Protein AF-A0A1H6A3K9-F1 (afdb_monomer_lite)

Structure (mmCIF, N/CA/C/O backbone):
data_AF-A0A1H6A3K9-F1
#
_entry.id   AF-A0A1H6A3K9-F1
#
loop_
_atom_site.group_PDB
_atom_site.id
_atom_site.type_symbol
_atom_site.label_atom_id
_atom_site.label_alt_id
_atom_site.label_comp_id
_atom_site.label_asym_id
_atom_site.label_entity_id
_atom_site.label_seq_id
_atom_site.pdbx_PDB_ins_code
_atom_site.Cartn_x
_atom_site.Cartn_y
_atom_site.Cartn_z
_atom_site.occupancy
_atom_site.B_iso_or_equiv
_atom_site.auth_seq_id
_atom_site.auth_comp_id
_atom_site.auth_asym_id
_atom_site.auth_atom_id
_atom_site.pdbx_PDB_model_num
ATOM 1 N N . MET A 1 1 ? 6.432 -2.881 16.076 1.00 50.56 1 MET A N 1
ATOM 2 C CA . MET A 1 1 ? 5.989 -1.542 15.618 1.00 50.56 1 MET A CA 1
ATOM 3 C C . MET A 1 1 ? 4.952 -1.605 14.491 1.00 50.56 1 MET A C 1
ATOM 5 O O . MET A 1 1 ? 3.918 -0.978 14.642 1.00 50.56 1 MET A O 1
ATOM 9 N N . LEU A 1 2 ? 5.150 -2.385 13.416 1.00 58.81 2 LEU A N 1
ATOM 10 C CA . LEU A 1 2 ? 4.163 -2.504 12.317 1.00 58.81 2 LEU A CA 1
ATOM 11 C C . LEU A 1 2 ? 2.984 -3.470 12.573 1.00 58.81 2 LEU A C 1
ATOM 13 O O . LEU A 1 2 ? 1.960 -3.341 11.914 1.00 58.81 2 LEU A O 1
ATOM 17 N N . ASN A 1 3 ? 3.067 -4.368 13.564 1.00 66.31 3 ASN A N 1
ATOM 18 C CA . ASN A 1 3 ? 1.976 -5.310 13.873 1.00 66.31 3 ASN A CA 1
ATOM 19 C C . ASN A 1 3 ? 0.643 -4.638 14.235 1.00 66.31 3 ASN A C 1
ATOM 21 O O . ASN A 1 3 ? -0.407 -5.224 14.012 1.00 66.31 3 ASN A O 1
ATOM 25 N N . GLU A 1 4 ? 0.657 -3.434 14.809 1.00 75.19 4 GLU A N 1
ATOM 26 C CA . GLU A 1 4 ? -0.587 -2.741 15.171 1.00 75.19 4 GLU A CA 1
ATOM 27 C C . GLU A 1 4 ? -1.344 -2.246 13.933 1.00 75.19 4 GLU A C 1
ATOM 29 O O . GLU A 1 4 ? -2.573 -2.251 13.911 1.00 75.19 4 GLU A O 1
ATOM 34 N N . LEU A 1 5 ? -0.614 -1.882 12.873 1.00 76.94 5 LEU A N 1
ATOM 35 C CA . LEU A 1 5 ? -1.213 -1.541 11.589 1.00 76.94 5 LEU A CA 1
ATOM 36 C C . LEU A 1 5 ? -1.800 -2.785 10.918 1.00 76.94 5 LEU A C 1
ATOM 38 O O . LEU A 1 5 ? -2.933 -2.734 10.448 1.00 76.94 5 LEU A O 1
ATOM 42 N N . ASP A 1 6 ? -1.058 -3.896 10.928 1.00 79.8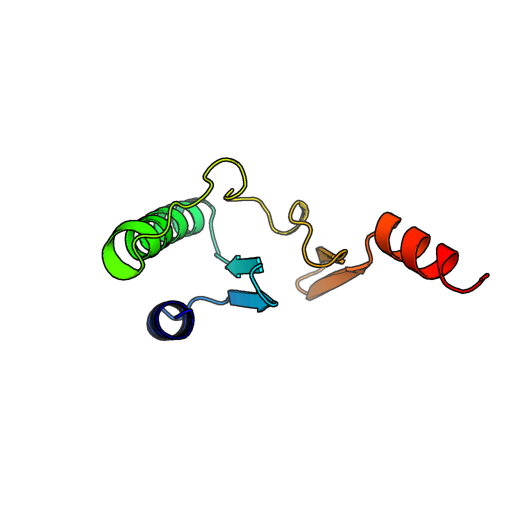1 6 ASP A N 1
ATOM 43 C CA . ASP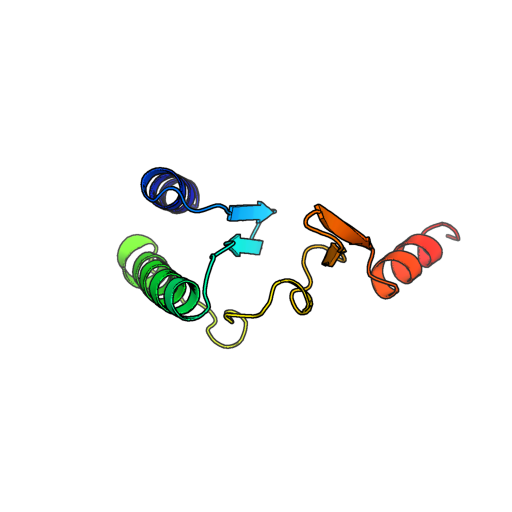 A 1 6 ? -1.512 -5.172 10.365 1.00 79.81 6 ASP A CA 1
ATOM 44 C C . ASP A 1 6 ? -2.809 -5.635 11.060 1.00 79.81 6 ASP A C 1
ATOM 46 O O . ASP A 1 6 ? -3.808 -5.893 10.389 1.00 79.81 6 ASP A O 1
ATOM 50 N N . LYS A 1 7 ? -2.856 -5.603 12.401 1.00 82.12 7 LYS A N 1
ATOM 51 C CA . LYS A 1 7 ? -4.065 -5.922 13.183 1.00 82.12 7 LYS A CA 1
ATOM 52 C C . LYS A 1 7 ? -5.240 -5.001 12.864 1.00 82.12 7 LYS A C 1
ATOM 54 O O . LYS A 1 7 ? -6.375 -5.461 12.772 1.00 82.12 7 LYS A O 1
ATOM 59 N N . GLU A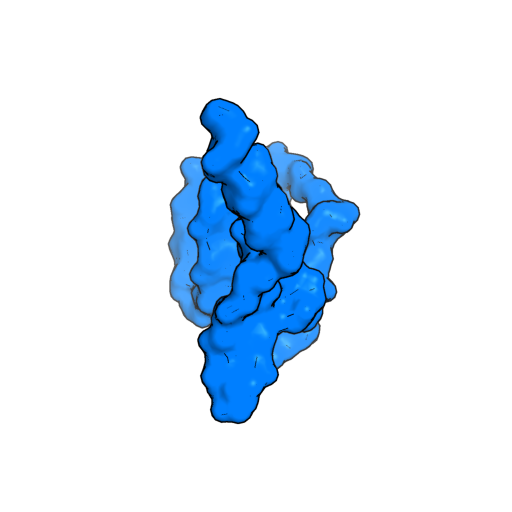 1 8 ? -5.003 -3.699 12.706 1.00 81.69 8 GLU A N 1
ATOM 60 C CA . GLU A 1 8 ? -6.069 -2.748 12.375 1.00 81.69 8 GLU A CA 1
ATOM 61 C C . GLU A 1 8 ? -6.618 -2.982 10.961 1.00 81.69 8 GLU A C 1
ATOM 63 O O . GLU A 1 8 ? -7.825 -2.855 10.732 1.00 81.69 8 GLU A O 1
ATOM 68 N N . LEU A 1 9 ? -5.754 -3.348 10.010 1.00 83.00 9 LEU A N 1
ATOM 69 C CA . LEU A 1 9 ? -6.156 -3.693 8.648 1.00 83.00 9 LEU A CA 1
ATOM 70 C C . LEU A 1 9 ? -6.931 -5.014 8.603 1.00 83.00 9 LEU A C 1
ATOM 72 O O . LEU A 1 9 ? -7.969 -5.066 7.936 1.00 83.00 9 LEU A O 1
ATOM 76 N N . GLU A 1 10 ? -6.491 -6.031 9.347 1.00 83.50 10 GLU A N 1
ATOM 77 C CA . GLU A 1 10 ? -7.208 -7.303 9.503 1.00 83.50 10 GLU A CA 1
ATOM 78 C C . GLU A 1 10 ? -8.573 -7.103 10.165 1.00 83.50 10 GLU A C 1
ATOM 80 O O . GLU A 1 10 ? -9.585 -7.559 9.632 1.00 83.50 10 GLU A O 1
ATOM 85 N N . ARG A 1 11 ? -8.637 -6.327 11.256 1.00 83.50 11 ARG A N 1
ATOM 86 C CA . ARG A 1 11 ? -9.889 -5.979 11.948 1.00 83.50 11 ARG A CA 1
ATOM 87 C C . ARG A 1 11 ? -10.887 -5.276 11.029 1.00 83.50 11 ARG A C 1
ATOM 89 O O . ARG A 1 11 ? -12.091 -5.483 11.143 1.00 83.50 11 ARG A O 1
ATOM 96 N N . ARG A 1 12 ? -10.399 -4.445 10.103 1.00 79.81 12 ARG A N 1
ATOM 97 C CA . ARG A 1 12 ? -11.222 -3.767 9.085 1.00 79.81 12 ARG A CA 1
ATOM 98 C C . ARG A 1 12 ? -11.537 -4.639 7.867 1.00 79.81 12 ARG A C 1
ATOM 100 O O . ARG A 1 12 ? -12.254 -4.183 6.974 1.00 79.81 12 ARG A O 1
ATOM 107 N N . GLY A 1 13 ? -10.999 -5.857 7.796 1.00 82.25 13 GLY A N 1
ATOM 108 C CA . GLY A 1 13 ? -11.174 -6.772 6.67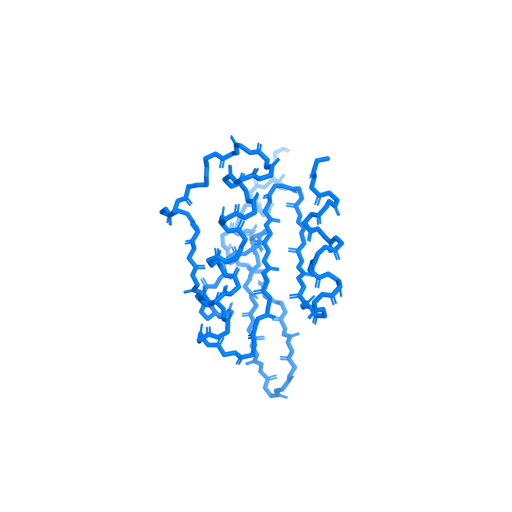0 1.00 82.25 13 GLY A CA 1
ATOM 109 C C . GLY A 1 13 ? -10.530 -6.275 5.373 1.00 82.25 13 GLY A C 1
ATOM 110 O O . GLY A 1 13 ? -11.001 -6.596 4.276 1.00 82.25 13 GLY A O 1
ATOM 111 N N . HIS A 1 14 ? -9.489 -5.444 5.461 1.00 85.31 14 HIS A N 1
ATOM 112 C CA . HIS A 1 14 ? -8.775 -4.966 4.283 1.00 85.31 14 HIS A CA 1
ATOM 113 C C . HIS A 1 14 ? -7.801 -6.027 3.773 1.00 85.31 14 HIS A C 1
ATOM 115 O O . HIS A 1 14 ? -7.078 -6.651 4.539 1.00 85.31 14 HIS A O 1
ATOM 121 N N . LYS A 1 15 ? -7.749 -6.207 2.449 1.00 82.75 15 LYS A N 1
ATOM 122 C CA . LYS A 1 15 ? -6.723 -7.043 1.820 1.00 82.75 15 LYS A CA 1
ATOM 123 C C . LYS A 1 15 ? -5.462 -6.210 1.650 1.00 82.75 15 LYS A C 1
ATOM 125 O O . LYS A 1 15 ? -5.499 -5.199 0.950 1.00 82.75 15 LYS A O 1
ATOM 130 N N . PHE A 1 16 ? -4.362 -6.625 2.257 1.00 84.25 16 PHE A N 1
ATOM 131 C CA . PHE A 1 16 ? -3.077 -5.945 2.138 1.00 84.25 16 PHE A CA 1
ATOM 132 C C . PHE A 1 16 ? -1.943 -6.949 1.944 1.00 84.25 16 PHE A C 1
ATOM 134 O O . PHE A 1 16 ? -2.094 -8.140 2.204 1.00 84.25 16 PHE A O 1
ATOM 141 N N . VAL A 1 17 ? -0.824 -6.454 1.432 1.00 80.00 17 VAL A N 1
ATOM 142 C CA . VAL A 1 17 ? 0.434 -7.180 1.277 1.00 80.00 17 VAL A CA 1
ATOM 143 C C . VAL A 1 17 ? 1.523 -6.281 1.839 1.00 80.00 17 VAL A C 1
ATOM 145 O O . VAL A 1 17 ? 1.594 -5.106 1.480 1.00 80.00 17 VAL A O 1
ATOM 148 N N . ARG A 1 18 ? 2.369 -6.823 2.710 1.00 79.19 18 ARG A N 1
ATOM 149 C CA . ARG A 1 18 ? 3.513 -6.116 3.289 1.00 79.19 18 ARG A CA 1
ATOM 150 C C . ARG A 1 18 ? 4.789 -6.885 2.974 1.00 79.19 18 ARG A C 1
ATOM 152 O O . ARG A 1 18 ? 4.820 -8.104 3.118 1.00 79.19 18 ARG A O 1
ATOM 159 N N . TYR A 1 19 ? 5.825 -6.177 2.544 1.00 70.81 19 TYR A N 1
ATOM 160 C CA . TYR A 1 19 ? 7.148 -6.731 2.297 1.00 70.81 19 TYR A CA 1
ATOM 161 C C . TYR A 1 19 ? 8.213 -5.774 2.823 1.00 70.81 19 TYR A C 1
ATOM 163 O O . TYR A 1 19 ? 8.402 -4.691 2.275 1.00 70.81 19 TYR A O 1
ATOM 171 N N . ALA A 1 20 ? 8.904 -6.189 3.888 1.00 76.00 20 ALA A N 1
ATOM 172 C CA . ALA A 1 20 ? 9.785 -5.322 4.668 1.00 76.00 20 ALA A CA 1
ATOM 173 C C . ALA A 1 20 ? 9.075 -3.999 5.028 1.00 76.00 20 ALA A C 1
ATOM 175 O O . ALA A 1 20 ? 8.068 -4.032 5.746 1.00 76.00 20 ALA A O 1
ATOM 176 N N . ASP A 1 21 ? 9.571 -2.882 4.492 1.00 70.38 21 ASP A N 1
ATOM 177 C CA . ASP A 1 21 ? 9.055 -1.529 4.714 1.00 70.38 21 ASP A CA 1
ATOM 178 C C . ASP A 1 21 ? 7.973 -1.107 3.704 1.00 70.38 21 ASP A C 1
ATOM 180 O O . ASP A 1 21 ? 7.261 -0.129 3.938 1.00 70.38 21 ASP A O 1
ATOM 184 N N . ASP A 1 22 ? 7.810 -1.840 2.596 1.00 74.44 22 ASP A N 1
ATOM 185 C CA . ASP A 1 22 ? 6.810 -1.536 1.572 1.00 74.44 22 ASP A CA 1
ATOM 186 C C . ASP A 1 22 ? 5.481 -2.242 1.872 1.00 74.44 22 ASP A C 1
ATOM 188 O O . ASP A 1 22 ? 5.417 -3.449 2.120 1.00 74.44 22 ASP A O 1
ATOM 192 N N . MET A 1 23 ? 4.376 -1.501 1.786 1.00 77.75 23 MET A N 1
ATOM 193 C CA . MET A 1 23 ? 3.028 -2.024 2.006 1.00 77.75 23 MET A CA 1
ATOM 194 C C . MET A 1 23 ? 2.084 -1.593 0.884 1.00 77.75 23 MET A C 1
ATOM 196 O O . MET A 1 23 ? 2.053 -0.433 0.477 1.00 77.75 23 MET A O 1
ATOM 200 N N . VAL A 1 24 ? 1.262 -2.530 0.414 1.00 82.00 24 VAL A N 1
ATOM 201 C CA . VAL A 1 24 ? 0.226 -2.309 -0.598 1.00 82.00 24 VAL A CA 1
ATOM 202 C C . VAL A 1 24 ? -1.118 -2.749 -0.044 1.00 82.00 24 VAL A C 1
ATOM 204 O O . VAL A 1 24 ? -1.273 -3.878 0.410 1.00 82.00 24 VAL A O 1
ATOM 207 N N . ILE A 1 25 ? -2.120 -1.875 -0.128 1.00 85.38 25 ILE A N 1
ATOM 208 C CA . ILE A 1 25 ? -3.477 -2.157 0.349 1.00 85.38 25 ILE A CA 1
ATOM 209 C C . ILE A 1 25 ? -4.434 -2.145 -0.832 1.00 85.38 25 ILE A C 1
ATOM 211 O O . ILE A 1 25 ? -4.542 -1.167 -1.573 1.00 85.38 25 ILE A O 1
ATOM 215 N N . LEU A 1 26 ? -5.148 -3.249 -1.001 1.00 82.56 26 LEU A N 1
ATOM 216 C CA . LEU A 1 26 ? -6.065 -3.477 -2.102 1.00 82.56 26 LEU A CA 1
ATOM 217 C C . LEU A 1 26 ? -7.475 -3.046 -1.700 1.00 82.56 26 LEU A C 1
ATOM 219 O O . LEU A 1 26 ? -8.133 -3.659 -0.859 1.00 82.56 26 LEU A O 1
ATOM 223 N N . CYS A 1 27 ? -7.957 -1.990 -2.349 1.00 83.50 27 CYS A N 1
ATOM 224 C CA . CYS A 1 27 ? -9.304 -1.461 -2.164 1.00 83.50 27 CYS A CA 1
ATOM 225 C C . CYS A 1 27 ? -10.169 -1.696 -3.410 1.00 83.50 27 CYS A C 1
ATOM 227 O O . CYS A 1 27 ? -9.671 -1.720 -4.534 1.00 83.50 27 CYS A O 1
ATOM 229 N N . LYS A 1 28 ? -11.488 -1.833 -3.216 1.00 81.75 28 LYS A N 1
ATOM 230 C CA . LYS A 1 28 ? -12.451 -2.039 -4.316 1.00 81.75 28 LYS A CA 1
ATOM 231 C C . LYS A 1 28 ? -12.697 -0.780 -5.158 1.00 81.75 28 LYS A C 1
ATOM 233 O O . LYS A 1 28 ? -13.043 -0.897 -6.326 1.00 81.75 28 LYS A O 1
ATOM 238 N N . SER A 1 29 ? -12.543 0.412 -4.580 1.00 82.88 29 SER A N 1
ATOM 239 C CA . SER A 1 29 ? -12.811 1.693 -5.244 1.00 82.88 29 SER A CA 1
ATOM 240 C C . SER A 1 29 ? -11.786 2.756 -4.856 1.00 82.88 29 SER A C 1
ATOM 242 O O . SER A 1 29 ? -11.212 2.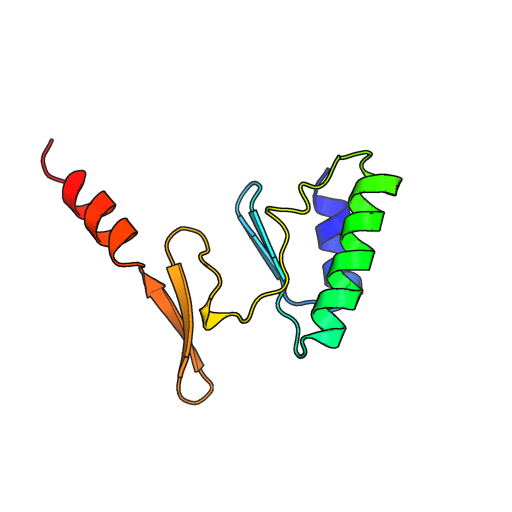701 -3.765 1.00 82.88 29 SER A O 1
ATOM 244 N N . LYS A 1 30 ? -11.596 3.757 -5.729 1.00 84.25 30 LYS A N 1
ATOM 245 C CA . LYS A 1 30 ? -10.706 4.903 -5.476 1.00 84.25 30 LYS A CA 1
ATOM 246 C C . LYS A 1 30 ? -11.108 5.659 -4.205 1.00 84.25 30 LYS A C 1
ATOM 248 O O . LYS A 1 30 ? -10.271 5.874 -3.339 1.00 84.25 30 LYS A O 1
ATOM 253 N N . ARG A 1 31 ? -12.407 5.930 -4.031 1.00 86.75 31 ARG A N 1
ATOM 254 C CA . ARG A 1 31 ? -12.952 6.580 -2.826 1.00 86.75 31 ARG A CA 1
ATOM 255 C C . ARG A 1 31 ? -12.627 5.802 -1.547 1.00 86.75 31 ARG A C 1
ATOM 257 O O . ARG A 1 31 ? -12.273 6.394 -0.532 1.00 86.75 31 ARG A O 1
ATOM 264 N N . SER A 1 32 ? -12.730 4.469 -1.580 1.00 86.12 32 SER A N 1
ATOM 265 C CA . SER A 1 32 ? -12.334 3.650 -0.430 1.00 86.12 32 SER A CA 1
ATOM 266 C C . SER A 1 32 ? -10.828 3.718 -0.189 1.00 86.12 32 SER A C 1
ATOM 268 O O . SER A 1 32 ? -10.421 3.782 0.965 1.00 86.12 32 SER A O 1
ATOM 270 N N . ALA A 1 33 ? -10.017 3.718 -1.249 1.00 86.56 33 ALA A N 1
ATOM 271 C CA . ALA A 1 33 ? -8.564 3.817 -1.139 1.00 86.56 33 ALA A CA 1
ATOM 272 C C . ALA A 1 33 ? -8.129 5.145 -0.504 1.00 86.56 33 ALA A C 1
ATOM 274 O O . ALA A 1 33 ? -7.314 5.135 0.410 1.00 86.56 33 ALA A O 1
ATOM 275 N N . GLU A 1 34 ? -8.712 6.271 -0.917 1.00 87.75 34 GLU A N 1
ATOM 276 C CA . GLU A 1 34 ? -8.428 7.596 -0.343 1.00 87.75 34 GLU A CA 1
ATOM 277 C C . GLU A 1 34 ? -8.828 7.674 1.135 1.00 87.75 34 GLU A C 1
ATOM 279 O O . GLU A 1 34 ? -8.057 8.151 1.970 1.00 87.75 34 GLU A O 1
ATOM 284 N N . ARG A 1 35 ? -9.995 7.120 1.491 1.00 88.62 35 ARG A N 1
ATOM 285 C CA . ARG A 1 35 ? -10.443 7.033 2.890 1.00 88.62 35 ARG A CA 1
ATOM 286 C C . ARG A 1 35 ? -9.481 6.207 3.748 1.00 88.62 35 ARG A C 1
ATOM 288 O O . ARG A 1 35 ? -9.164 6.600 4.871 1.00 88.62 35 ARG A O 1
ATOM 295 N N . VAL A 1 36 ? -9.032 5.062 3.231 1.00 87.62 36 VAL A N 1
ATOM 296 C CA . VAL A 1 36 ? -8.080 4.182 3.923 1.00 87.62 36 VAL A CA 1
ATOM 297 C C . VAL A 1 36 ? -6.717 4.861 4.047 1.00 87.62 36 VAL A C 1
ATOM 299 O O . VAL A 1 36 ? -6.180 4.903 5.150 1.00 87.62 36 VAL A O 1
ATOM 302 N N . MET A 1 37 ? -6.215 5.484 2.976 1.00 87.31 37 MET A N 1
ATOM 303 C CA . MET A 1 37 ? -4.970 6.258 2.977 1.00 87.31 37 MET A CA 1
ATOM 304 C C . MET A 1 37 ? -4.982 7.323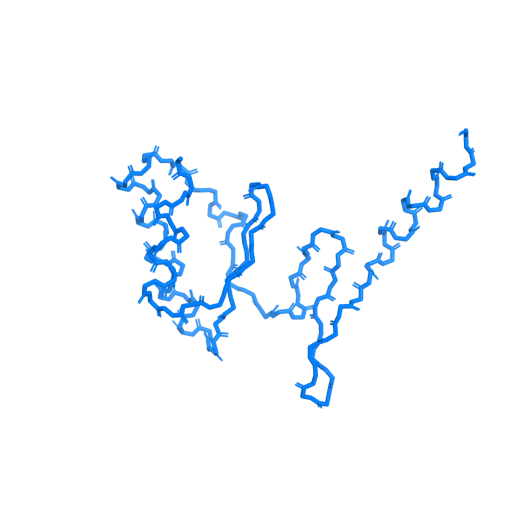 4.080 1.00 87.31 37 MET A C 1
ATOM 306 O O . MET A 1 37 ? -4.087 7.351 4.920 1.00 87.31 37 MET A O 1
ATOM 310 N N . GLY A 1 38 ? -6.041 8.136 4.162 1.00 87.25 38 GLY A N 1
ATOM 311 C CA . GLY A 1 38 ? -6.168 9.150 5.212 1.00 87.25 38 GLY A CA 1
ATOM 312 C C . GLY A 1 38 ? -6.290 8.570 6.628 1.00 87.25 38 GLY A C 1
ATOM 313 O O . GLY A 1 38 ? -5.864 9.195 7.597 1.00 87.25 38 GLY A O 1
ATOM 314 N N . SER A 1 39 ? -6.857 7.371 6.790 1.00 86.50 39 SER A N 1
ATOM 315 C CA . SER A 1 39 ? -6.882 6.693 8.093 1.00 86.50 39 SER A CA 1
ATOM 316 C C . SER A 1 39 ? -5.506 6.180 8.509 1.00 86.50 39 SER A C 1
ATOM 318 O O . SER A 1 39 ? -5.191 6.211 9.694 1.00 86.50 39 SER A O 1
ATOM 320 N N . ILE A 1 40 ? -4.714 5.693 7.557 1.00 84.12 40 ILE A N 1
ATOM 321 C CA . ILE A 1 40 ? -3.395 5.111 7.811 1.00 84.12 40 ILE A CA 1
ATOM 322 C C . ILE A 1 40 ? -2.361 6.200 8.048 1.00 84.12 40 ILE A C 1
ATOM 324 O O . ILE A 1 40 ? -1.583 6.083 8.985 1.00 84.12 40 ILE A O 1
ATOM 328 N N . ILE A 1 41 ? -2.398 7.288 7.274 1.00 84.56 41 ILE A N 1
ATOM 329 C CA . ILE A 1 41 ? -1.550 8.462 7.517 1.00 84.56 41 ILE A CA 1
ATOM 330 C C . ILE A 1 41 ? -1.774 8.979 8.938 1.00 84.56 41 ILE A C 1
ATOM 332 O O . ILE A 1 41 ? -0.814 9.133 9.683 1.00 84.56 41 ILE A O 1
ATOM 336 N N . ARG A 1 42 ? -3.039 9.137 9.353 1.00 84.75 42 ARG A N 1
ATOM 337 C CA . ARG A 1 42 ? -3.361 9.504 10.738 1.00 84.75 42 ARG A CA 1
ATOM 338 C C . ARG A 1 42 ? -2.834 8.478 11.738 1.00 84.75 42 ARG A C 1
ATOM 340 O O . ARG A 1 42 ? -2.305 8.859 12.769 1.00 84.75 42 ARG A O 1
ATOM 347 N N . PHE A 1 43 ? -2.934 7.184 11.451 1.00 83.00 43 PHE A N 1
ATOM 348 C CA . PHE A 1 43 ? -2.367 6.167 12.335 1.00 83.00 43 PHE A CA 1
ATOM 349 C C . PHE A 1 43 ? -0.845 6.326 12.482 1.00 83.00 43 PHE A C 1
ATOM 351 O O . PHE A 1 43 ? -0.334 6.331 13.598 1.00 83.00 43 PHE A O 1
ATOM 358 N N . PHE A 1 44 ? -0.117 6.540 11.387 1.00 81.88 44 PHE A N 1
ATOM 359 C CA . PHE A 1 44 ? 1.325 6.783 11.438 1.00 81.88 44 PHE A CA 1
ATOM 360 C C . PHE A 1 44 ? 1.688 8.065 12.197 1.00 81.88 44 PHE A C 1
ATOM 362 O O . PHE A 1 44 ? 2.596 8.028 13.024 1.00 81.88 44 PHE A O 1
ATOM 369 N N . GLU A 1 45 ? 0.962 9.161 11.970 1.00 81.81 45 GLU A N 1
ATOM 370 C CA . GLU A 1 45 ? 1.215 10.453 12.622 1.00 81.81 45 GLU A CA 1
ATOM 371 C C . GLU A 1 45 ? 0.870 10.419 14.126 1.00 81.81 45 GLU A C 1
ATOM 373 O O . GLU A 1 45 ? 1.663 10.882 14.938 1.00 81.81 45 GLU A O 1
ATOM 378 N N . TYR A 1 46 ? -0.269 9.831 14.517 1.00 81.06 46 TYR A N 1
ATOM 379 C CA . TYR A 1 46 ? -0.769 9.875 15.902 1.00 81.06 46 TYR A CA 1
ATOM 380 C C . TYR A 1 46 ? -0.326 8.704 16.788 1.00 81.06 46 TYR A C 1
ATOM 382 O O . TYR A 1 46 ? -0.211 8.874 17.999 1.00 81.06 46 TYR A O 1
ATOM 390 N N . LYS A 1 47 ? -0.139 7.498 16.232 1.00 77.88 47 LYS A N 1
ATOM 391 C CA . LYS A 1 47 ? 0.254 6.310 17.019 1.00 77.88 47 LYS A CA 1
ATOM 392 C C . LYS A 1 47 ? 1.747 6.039 16.962 1.00 77.88 47 LYS A C 1
ATOM 394 O O . LYS A 1 47 ? 2.322 5.640 17.967 1.00 77.88 47 LYS A O 1
ATOM 399 N N . LEU A 1 48 ? 2.348 6.196 15.786 1.00 73.31 48 LEU A N 1
ATOM 400 C CA . LEU A 1 48 ? 3.748 5.841 15.553 1.00 73.31 48 LEU A CA 1
ATOM 401 C C . LEU A 1 48 ? 4.672 7.066 15.561 1.00 73.31 48 LEU A C 1
ATOM 403 O O . LEU A 1 48 ? 5.884 6.882 15.579 1.00 73.31 48 LEU A O 1
ATOM 407 N N . PHE A 1 49 ? 4.116 8.287 15.553 1.00 75.94 49 PHE A N 1
ATOM 408 C CA . PHE A 1 49 ? 4.852 9.554 15.429 1.00 75.94 49 PHE A CA 1
ATOM 409 C C . PHE A 1 49 ? 5.833 9.563 14.244 1.00 75.94 49 PHE A C 1
ATOM 411 O O . PHE A 1 49 ? 6.879 10.209 14.272 1.00 75.94 49 PHE A O 1
ATOM 418 N N . LEU A 1 50 ? 5.490 8.833 13.178 1.00 78.62 50 LEU A N 1
ATOM 419 C CA . LEU A 1 50 ? 6.304 8.720 11.974 1.00 78.62 50 LEU A CA 1
ATOM 420 C C . LEU A 1 50 ? 5.825 9.715 10.922 1.00 78.62 50 LEU A C 1
ATOM 422 O O . LEU A 1 50 ? 4.637 9.803 10.605 1.00 78.62 50 LEU A O 1
ATOM 426 N N . LYS A 1 51 ? 6.776 10.429 10.318 1.00 77.19 51 LYS A N 1
ATOM 427 C CA . LYS A 1 51 ? 6.500 11.320 9.192 1.00 77.19 51 LYS A CA 1
ATOM 428 C C . LYS A 1 51 ? 6.316 10.494 7.921 1.00 77.19 51 LYS A C 1
ATOM 430 O O . LYS A 1 51 ? 7.282 10.000 7.343 1.00 77.19 51 LYS A O 1
ATOM 435 N N . VAL A 1 52 ? 5.072 10.363 7.468 1.00 76.88 52 VAL A N 1
ATOM 436 C CA . VAL A 1 52 ? 4.771 9.701 6.193 1.00 76.88 52 VAL A CA 1
ATOM 437 C C . VAL A 1 52 ? 5.236 10.583 5.039 1.00 76.88 52 VAL A C 1
ATOM 439 O O . VAL A 1 52 ? 4.888 11.762 4.952 1.00 76.88 52 VAL A O 1
ATOM 442 N N . ASN A 1 53 ? 5.992 9.999 4.112 1.00 77.69 53 ASN A N 1
ATOM 443 C CA . ASN A 1 53 ? 6.329 10.660 2.860 1.00 77.69 53 ASN A CA 1
ATOM 444 C C . ASN A 1 53 ? 5.112 10.611 1.917 1.00 77.69 53 ASN A C 1
ATOM 446 O O . ASN A 1 53 ? 4.821 9.577 1.305 1.00 77.69 53 ASN A O 1
ATOM 450 N N . ARG A 1 54 ? 4.381 11.729 1.837 1.00 74.94 54 ARG A N 1
ATOM 451 C CA . ARG A 1 54 ? 3.166 11.865 1.017 1.00 74.94 54 ARG A CA 1
ATOM 452 C C . ARG A 1 54 ? 3.456 11.831 -0.485 1.00 74.94 54 ARG A C 1
ATOM 454 O O . ARG A 1 54 ? 2.598 11.381 -1.230 1.00 74.94 54 ARG A O 1
ATOM 461 N N . ASP A 1 55 ? 4.667 12.185 -0.913 1.00 72.81 55 ASP A N 1
ATOM 462 C CA . ASP A 1 55 ? 5.062 12.121 -2.328 1.00 72.81 55 ASP A CA 1
ATOM 463 C C . ASP A 1 55 ? 5.253 10.677 -2.804 1.00 72.81 55 ASP A C 1
ATOM 465 O O . ASP A 1 55 ? 4.965 10.342 -3.951 1.00 72.81 55 ASP A O 1
ATOM 469 N N . LYS A 1 56 ? 5.706 9.787 -1.910 1.00 72.25 56 LYS A N 1
ATOM 470 C CA . LYS A 1 56 ? 5.810 8.346 -2.197 1.00 72.25 56 LYS A CA 1
ATOM 471 C C . LYS A 1 56 ? 4.485 7.602 -1.998 1.00 72.25 56 LYS A C 1
ATOM 473 O O . LYS A 1 56 ? 4.278 6.545 -2.593 1.00 72.25 56 LYS A O 1
ATOM 478 N N . SER A 1 57 ? 3.593 8.138 -1.167 1.00 76.12 57 SER A N 1
ATOM 479 C CA . SER A 1 57 ? 2.334 7.492 -0.788 1.00 76.12 57 SER A CA 1
ATOM 480 C C . SER A 1 57 ? 1.195 7.947 -1.697 1.00 76.12 57 SER A C 1
ATOM 482 O O . SER A 1 57 ? 0.579 8.981 -1.462 1.00 76.12 57 SER A O 1
ATOM 484 N N . GLN A 1 58 ? 0.860 7.147 -2.709 1.00 79.62 58 GLN A N 1
ATOM 485 C CA . GLN A 1 58 ? -0.208 7.474 -3.661 1.00 79.62 58 GLN A CA 1
ATOM 486 C C . GLN A 1 58 ? -1.287 6.391 -3.738 1.00 79.62 58 GLN A C 1
ATOM 488 O O . GLN A 1 58 ? -1.009 5.196 -3.630 1.00 79.62 58 GLN A O 1
ATOM 493 N N . THR A 1 59 ? -2.532 6.804 -3.987 1.00 81.69 59 THR A N 1
ATOM 494 C CA . THR A 1 59 ? -3.588 5.878 -4.408 1.00 81.69 59 THR A CA 1
ATOM 495 C C . THR A 1 59 ? -3.512 5.725 -5.924 1.00 81.69 59 THR A C 1
ATOM 497 O O . THR A 1 59 ? -3.676 6.681 -6.679 1.00 81.69 59 THR A O 1
ATOM 500 N N . ALA A 1 60 ? -3.216 4.516 -6.392 1.00 80.62 60 ALA A N 1
ATOM 501 C CA . ALA A 1 60 ? -3.079 4.239 -7.814 1.00 80.62 60 ALA A CA 1
ATOM 502 C C . ALA A 1 60 ? -3.826 2.955 -8.195 1.00 80.62 60 ALA A C 1
ATOM 504 O O . ALA A 1 60 ? -3.977 2.054 -7.365 1.00 80.62 60 ALA A O 1
ATOM 505 N N . PRO A 1 61 ? -4.291 2.839 -9.454 1.00 75.00 61 PRO A N 1
ATOM 506 C CA . PRO A 1 61 ? -4.784 1.576 -9.978 1.00 75.00 61 PRO A CA 1
ATOM 507 C C . PRO A 1 61 ? -3.702 0.503 -9.870 1.00 75.00 61 PRO A C 1
ATOM 509 O O . PRO A 1 61 ? -2.535 0.773 -10.152 1.00 75.00 61 PRO A O 1
ATOM 512 N N . ILE A 1 62 ? -4.103 -0.726 -9.544 1.00 71.12 62 ILE A N 1
ATOM 513 C CA . ILE A 1 62 ? -3.186 -1.860 -9.359 1.00 71.12 62 ILE A CA 1
ATOM 514 C C . ILE A 1 62 ? -2.260 -2.090 -10.570 1.00 71.12 62 ILE A C 1
ATOM 516 O O . ILE A 1 62 ? -1.094 -2.425 -10.400 1.00 71.12 62 ILE A O 1
ATOM 520 N N . SER A 1 63 ? -2.744 -1.786 -11.779 1.00 66.06 63 SER A N 1
ATOM 521 C CA . SER A 1 63 ? -1.996 -1.874 -13.039 1.00 66.06 63 SER A CA 1
ATOM 522 C C . SER A 1 63 ? -0.827 -0.895 -13.161 1.00 66.06 63 SER A C 1
ATOM 524 O O . SER A 1 63 ? 0.051 -1.101 -13.995 1.00 66.06 63 SER A O 1
ATOM 526 N N . LYS A 1 64 ? -0.804 0.175 -12.360 1.00 68.62 64 LYS A N 1
ATOM 527 C CA . LYS A 1 64 ? 0.262 1.188 -12.349 1.00 68.62 64 LYS A CA 1
ATOM 528 C C . LYS A 1 64 ? 1.219 1.031 -11.163 1.00 68.62 64 LYS A C 1
ATOM 530 O O . LYS A 1 64 ? 2.247 1.706 -11.133 1.00 68.62 64 LYS A O 1
ATOM 535 N N . VAL A 1 65 ? 0.903 0.165 -10.197 1.00 69.00 65 VAL A N 1
ATOM 536 C CA . VAL A 1 65 ? 1.721 -0.033 -8.996 1.00 69.00 65 VAL A CA 1
ATOM 537 C C . VAL A 1 65 ? 2.869 -0.994 -9.303 1.00 69.00 65 VAL A C 1
ATOM 539 O O . VAL A 1 65 ? 2.656 -2.123 -9.742 1.00 69.00 65 VAL A O 1
ATOM 542 N N . LYS A 1 66 ? 4.095 -0.532 -9.045 1.00 67.12 66 LYS A N 1
ATOM 543 C CA . LYS A 1 66 ? 5.314 -1.348 -9.046 1.00 67.12 66 LYS A CA 1
ATOM 544 C C . LYS A 1 66 ? 5.541 -1.856 -7.632 1.00 67.12 66 LYS A C 1
ATOM 546 O O . LYS A 1 66 ? 5.716 -1.040 -6.735 1.00 67.12 66 LYS A O 1
ATOM 551 N N . PHE A 1 67 ? 5.581 -3.167 -7.440 1.00 66.44 67 PHE A N 1
ATOM 552 C CA . PHE A 1 67 ? 5.861 -3.754 -6.132 1.00 66.44 67 PHE A CA 1
ATOM 553 C C . PHE A 1 67 ? 6.895 -4.865 -6.285 1.00 66.44 67 PHE A C 1
ATOM 555 O O . PHE A 1 67 ? 6.674 -5.804 -7.045 1.00 66.44 67 PHE A O 1
ATOM 562 N N . LEU A 1 68 ? 8.051 -4.725 -5.629 1.00 63.59 68 LEU A N 1
ATOM 563 C CA . LEU A 1 68 ? 9.162 -5.696 -5.660 1.00 63.59 68 LEU A CA 1
ATOM 564 C C . LEU A 1 68 ? 9.656 -6.083 -7.065 1.00 63.59 68 LEU A C 1
ATOM 566 O O . LEU A 1 68 ? 10.164 -7.177 -7.286 1.00 63.59 68 LEU A O 1
ATOM 570 N N . GLY A 1 69 ? 9.499 -5.190 -8.046 1.00 61.62 69 GLY A N 1
ATOM 571 C CA . GLY A 1 69 ? 9.848 -5.501 -9.431 1.00 61.62 69 GLY A CA 1
ATOM 572 C C . GLY A 1 69 ? 8.792 -6.306 -10.184 1.00 61.62 69 GLY A C 1
ATOM 573 O O . GLY A 1 69 ? 9.071 -6.778 -11.281 1.00 61.62 69 GLY A O 1
ATOM 574 N N . TYR A 1 70 ? 7.587 -6.420 -9.635 1.00 61.50 70 TYR A N 1
ATOM 575 C CA . TYR A 1 70 ? 6.426 -7.015 -10.276 1.00 61.50 70 TYR A CA 1
ATOM 576 C C . TYR A 1 70 ? 5.349 -5.962 -10.543 1.00 61.50 70 TYR A C 1
ATOM 578 O O . TYR A 1 70 ? 5.203 -4.971 -9.823 1.00 61.50 70 TYR A O 1
ATOM 586 N N . PHE A 1 71 ? 4.599 -6.196 -11.613 1.00 62.06 71 PHE A N 1
ATOM 587 C CA . PHE A 1 71 ? 3.363 -5.510 -11.944 1.00 62.06 71 PHE A CA 1
ATOM 588 C C . PHE A 1 71 ? 2.197 -6.464 -11.745 1.00 62.06 71 PHE A C 1
ATOM 590 O O . PHE A 1 71 ? 2.206 -7.594 -12.236 1.00 62.06 71 PHE A O 1
ATOM 597 N N . PHE A 1 72 ? 1.172 -5.979 -11.062 1.00 64.44 72 PHE A N 1
ATOM 598 C CA . PHE A 1 72 ? -0.080 -6.694 -10.900 1.00 64.44 72 PHE A CA 1
ATOM 599 C C . PHE A 1 72 ? -1.041 -6.254 -11.999 1.00 64.44 72 PHE A C 1
ATOM 601 O O . PHE A 1 72 ? -1.366 -5.072 -12.121 1.00 64.44 72 PHE A O 1
ATOM 608 N N . TYR A 1 73 ? -1.519 -7.197 -12.802 1.00 62.66 73 TYR A N 1
ATOM 609 C CA . TYR A 1 73 ? -2.521 -6.922 -13.823 1.00 62.66 73 TYR A CA 1
ATOM 610 C C . TYR A 1 73 ? -3.696 -7.884 -13.665 1.00 62.66 73 TYR A C 1
ATOM 612 O O . TYR A 1 73 ? -3.539 -9.044 -13.285 1.00 62.66 73 TYR A O 1
ATOM 620 N N . LYS A 1 74 ? -4.903 -7.373 -13.909 1.00 54.28 74 LYS A N 1
ATOM 621 C CA . LYS A 1 74 ? -6.113 -8.193 -13.970 1.00 54.28 74 LYS A CA 1
ATOM 622 C C . LYS A 1 74 ? -6.367 -8.562 -15.424 1.00 54.28 74 LYS A C 1
ATOM 624 O O . LYS A 1 74 ? -6.590 -7.672 -16.242 1.00 54.28 74 LYS A O 1
ATOM 629 N N . THR A 1 75 ? -6.389 -9.854 -15.727 1.00 52.97 75 THR A N 1
ATOM 630 C CA . THR A 1 75 ? -6.820 -10.375 -17.031 1.00 52.97 75 THR A CA 1
ATOM 631 C C . THR A 1 75 ? -7.904 -11.412 -16.794 1.00 52.97 75 THR A C 1
ATOM 633 O O . THR A 1 75 ? -7.704 -12.337 -16.019 1.00 52.97 75 THR A O 1
ATOM 636 N N . LYS A 1 76 ? -9.066 -11.240 -17.441 1.00 53.88 76 LYS A N 1
ATOM 637 C CA . LYS A 1 76 ? -10.209 -12.173 -17.368 1.00 53.88 76 LYS A CA 1
ATOM 638 C C . LYS A 1 76 ? -10.625 -12.567 -15.935 1.00 53.88 76 LYS A C 1
ATOM 640 O O . LYS A 1 76 ? -10.938 -13.714 -15.666 1.00 53.88 76 LYS A O 1
ATOM 645 N N . GLY A 1 77 ? -10.616 -11.612 -15.002 1.00 59.72 77 GLY A N 1
ATOM 646 C CA . GLY A 1 77 ? -11.020 -11.850 -13.608 1.00 59.72 77 GLY A CA 1
ATOM 647 C C . GLY A 1 77 ? -9.929 -12.435 -12.704 1.00 59.72 77 GLY A C 1
ATOM 648 O O . GLY A 1 77 ? -10.051 -12.335 -11.485 1.00 59.72 77 GLY A O 1
ATOM 649 N N . GLU A 1 78 ? -8.825 -12.923 -13.269 1.00 54.56 78 GLU A N 1
ATOM 650 C CA . GLU A 1 78 ? -7.680 -13.451 -12.527 1.00 54.56 78 GLU A CA 1
ATOM 651 C C . GLU A 1 78 ? -6.632 -12.355 -12.286 1.00 54.56 78 GLU A C 1
ATOM 653 O O . GLU A 1 78 ? -6.281 -11.579 -13.184 1.00 54.56 78 GLU A O 1
ATOM 658 N N . GLY A 1 79 ? -6.130 -12.267 -11.052 1.00 57.78 79 GLY A N 1
ATOM 659 C CA . GLY A 1 79 ? -4.987 -11.420 -10.721 1.00 57.78 79 GLY A CA 1
ATOM 660 C C . GLY A 1 79 ? -3.698 -12.137 -11.097 1.00 57.78 79 GLY A C 1
ATOM 661 O O . GLY A 1 79 ? -3.351 -13.129 -10.463 1.00 57.78 79 GLY A O 1
ATOM 662 N N . ARG A 1 80 ? -2.987 -11.648 -12.115 1.00 59.81 80 ARG A N 1
ATOM 663 C CA . ARG A 1 80 ? -1.699 -12.205 -12.539 1.00 59.81 80 ARG A CA 1
ATOM 664 C C . ARG A 1 80 ? -0.561 -11.270 -12.128 1.00 59.81 80 ARG A C 1
ATOM 666 O O . ARG A 1 80 ? -0.670 -10.047 -12.247 1.00 59.81 80 ARG A O 1
ATOM 673 N N . LEU A 1 81 ? 0.540 -11.851 -11.651 1.00 61.41 81 LEU A N 1
ATOM 674 C CA . LEU A 1 81 ? 1.810 -11.145 -11.482 1.00 61.41 81 LEU A CA 1
ATOM 675 C C . LEU A 1 81 ? 2.600 -11.208 -12.791 1.00 61.41 81 LEU A C 1
ATOM 677 O O . LEU A 1 81 ? 2.729 -12.269 -13.400 1.00 61.41 81 LEU A O 1
ATOM 681 N N . ARG A 1 82 ? 3.163 -10.077 -13.216 1.00 57.78 82 ARG A N 1
ATOM 682 C CA . ARG A 1 82 ? 4.190 -10.020 -14.264 1.00 57.78 82 ARG A CA 1
ATOM 683 C C . ARG A 1 82 ? 5.476 -9.491 -13.660 1.00 57.78 82 ARG A C 1
ATOM 685 O O . ARG A 1 82 ? 5.452 -8.440 -13.028 1.00 57.78 82 ARG A O 1
ATOM 692 N N . VAL A 1 83 ? 6.599 -10.160 -13.896 1.00 58.38 83 VAL A N 1
ATOM 693 C CA . VAL A 1 83 ? 7.915 -9.586 -13.586 1.00 58.38 83 VAL A CA 1
ATOM 694 C C . VAL A 1 83 ? 8.130 -8.382 -14.504 1.00 58.38 83 VAL A C 1
ATOM 696 O O . VAL A 1 83 ? 7.904 -8.456 -15.715 1.00 58.38 83 VAL A O 1
ATOM 699 N N . HIS A 1 84 ? 8.543 -7.253 -13.942 1.00 58.31 84 HIS A N 1
ATOM 700 C CA . HIS A 1 84 ? 8.878 -6.073 -14.718 1.00 58.31 84 HIS A CA 1
ATOM 701 C C . HIS A 1 84 ? 10.147 -6.337 -15.542 1.00 58.31 84 HIS A C 1
ATOM 703 O O . HIS A 1 84 ? 11.126 -6.850 -14.992 1.00 58.31 84 HIS A O 1
ATOM 709 N N . PRO A 1 85 ? 10.201 -5.919 -16.818 1.00 59.06 85 PRO A N 1
ATOM 710 C CA . PRO A 1 85 ? 11.372 -6.128 -17.664 1.00 59.06 85 PRO A CA 1
ATOM 711 C C . PRO A 1 85 ? 12.676 -5.606 -17.044 1.00 59.06 85 PRO A C 1
ATOM 713 O O . PRO A 1 85 ? 13.677 -6.297 -17.141 1.00 59.06 85 PRO A O 1
ATOM 716 N N . LYS A 1 86 ? 12.682 -4.482 -16.297 1.00 59.97 86 LYS A N 1
ATOM 717 C CA . LYS A 1 86 ? 13.912 -4.034 -15.593 1.00 59.97 86 LYS A CA 1
ATOM 718 C C . LYS A 1 86 ? 14.400 -5.007 -14.513 1.00 59.97 86 LYS A C 1
ATOM 720 O O . LYS A 1 86 ? 15.602 -5.063 -14.278 1.00 59.97 86 LYS A O 1
ATOM 725 N N . SER A 1 87 ? 13.505 -5.735 -13.845 1.00 56.31 87 SER A N 1
ATOM 726 C CA . SER A 1 87 ? 13.910 -6.753 -12.867 1.00 56.31 87 SER A CA 1
ATOM 727 C C . SER A 1 87 ? 14.459 -7.989 -13.567 1.00 56.31 87 SER A C 1
ATOM 729 O O . SER A 1 87 ? 15.476 -8.507 -13.130 1.00 56.31 87 SER A O 1
ATOM 731 N N . VAL A 1 88 ? 13.877 -8.381 -14.708 1.00 59.16 88 VAL A N 1
ATOM 732 C CA . VAL A 1 88 ? 14.446 -9.426 -15.579 1.00 59.16 88 VAL A CA 1
ATOM 733 C C . VAL A 1 88 ? 15.835 -9.020 -16.082 1.00 59.16 88 VAL A C 1
ATOM 735 O O . VAL A 1 88 ? 16.761 -9.821 -16.019 1.00 59.16 88 VAL A O 1
ATOM 738 N N . SER A 1 89 ? 16.016 -7.768 -16.515 1.00 58.09 89 SER A N 1
ATOM 739 C CA . SER A 1 89 ? 17.321 -7.249 -16.944 1.00 58.09 89 SER A CA 1
ATOM 740 C C . SER A 1 89 ? 18.344 -7.224 -15.805 1.00 58.09 89 SER A C 1
ATOM 742 O O . SER A 1 89 ? 19.496 -7.570 -16.032 1.00 58.09 89 SER A O 1
ATOM 744 N N . LYS A 1 90 ? 17.939 -6.863 -14.577 1.00 56.09 90 LYS A N 1
ATOM 745 C CA . LYS A 1 90 ? 18.817 -6.919 -13.393 1.00 56.09 90 LYS A CA 1
ATOM 746 C C . LYS A 1 90 ? 19.176 -8.346 -12.980 1.00 56.09 90 LYS A C 1
ATOM 748 O O . LYS A 1 90 ? 20.283 -8.551 -12.502 1.00 56.09 90 LYS A O 1
ATOM 753 N N . MET A 1 91 ? 18.259 -9.299 -13.146 1.00 56.19 91 MET A N 1
ATOM 754 C CA . MET A 1 91 ? 18.510 -10.712 -12.851 1.00 56.19 91 MET A CA 1
ATOM 755 C C . MET A 1 91 ? 19.503 -11.293 -13.864 1.00 56.19 91 MET A C 1
ATOM 757 O O . MET A 1 91 ? 20.535 -11.812 -13.466 1.00 56.19 91 MET A O 1
ATOM 761 N N . LYS A 1 92 ? 19.281 -11.057 -15.166 1.00 53.75 92 LYS A N 1
ATOM 762 C CA . LYS A 1 92 ? 20.204 -11.485 -16.230 1.00 53.75 92 LYS A CA 1
ATOM 763 C C . LYS A 1 92 ? 21.588 -10.835 -16.161 1.00 53.75 92 LYS A C 1
ATOM 765 O O . LYS A 1 92 ? 22.553 -11.433 -16.613 1.00 53.75 92 LYS A O 1
ATOM 770 N N . ALA A 1 93 ? 21.696 -9.628 -15.609 1.00 55.50 93 ALA A N 1
ATOM 771 C CA . ALA A 1 93 ? 22.983 -8.964 -15.410 1.00 55.50 93 ALA A CA 1
ATOM 772 C C . ALA A 1 93 ? 23.799 -9.550 -14.243 1.00 55.50 93 ALA A C 1
ATOM 774 O O . ALA A 1 93 ? 24.968 -9.209 -14.110 1.00 55.50 93 ALA A O 1
ATOM 775 N N . LYS A 1 94 ? 23.197 -10.389 -13.388 1.00 48.16 94 LYS A N 1
ATOM 776 C CA . LYS A 1 94 ? 23.849 -10.953 -12.199 1.00 48.16 94 LYS A CA 1
ATOM 777 C C . LYS A 1 94 ? 24.329 -12.399 -12.383 1.00 48.16 94 LYS A C 1
ATOM 779 O O . LYS A 1 94 ? 25.093 -12.866 -11.556 1.00 48.16 94 LYS A O 1
ATOM 784 N N . ASP A 1 95 ? 23.939 -13.059 -13.476 1.00 43.97 95 ASP A N 1
ATOM 785 C CA . ASP A 1 95 ? 24.369 -14.423 -13.833 1.00 43.97 95 ASP A CA 1
ATOM 786 C C . ASP A 1 95 ? 25.662 -14.459 -14.689 1.00 43.97 95 ASP A C 1
ATOM 788 O O . ASP A 1 95 ? 26.031 -15.514 -15.196 1.00 43.97 95 ASP A O 1
ATOM 792 N N . ILE A 1 96 ? 26.351 -13.323 -14.890 1.00 44.56 96 ILE A N 1
ATOM 793 C CA . ILE A 1 96 ? 27.600 -13.235 -15.684 1.00 44.56 96 ILE A CA 1
ATOM 794 C C . ILE A 1 96 ? 28.698 -12.464 -14.924 1.00 44.56 96 ILE A C 1
ATOM 796 O O . ILE A 1 96 ? 29.396 -11.623 -15.489 1.00 44.56 96 ILE A O 1
ATOM 800 N N . THR A 1 97 ? 28.862 -12.688 -13.622 1.00 38.09 97 THR A N 1
ATOM 801 C CA . THR A 1 97 ? 30.089 -12.268 -12.915 1.00 38.09 97 THR A CA 1
ATOM 802 C C . THR A 1 97 ? 30.434 -13.250 -11.815 1.00 38.09 97 THR A C 1
ATOM 804 O O . THR A 1 97 ? 29.505 -13.611 -11.060 1.00 38.09 97 THR A O 1
#

Secondary structure (DSSP, 8-state):
-THHHHHHHHHTT-EEEEETTEEEEE-SSHHHHHHHHHHHHHHHHHHS-----TTT-----GGG-EETTEEEEEETTEEEEEE-HHHHHHHHTTS--

Foldseek 3Di:
DCVVVVVVCVVVVWDKDDDPPDIDTDDPDLVVVVVVLVVVCCCCCPVVVDDDDVVPDDDDDQQPDQDPQWGWDDDPNDTDIDRHVVVVVVVVVPVPD

Organism: NCBI:txid1120964

InterPro domains:
  IPR000477 Reverse transcriptase domain [PF00078] (1-70)
  IPR000477 Reverse transcriptase domain [PS50878] (1-72)
  IPR043502 DNA/RNA polymerase superfamily [SSF56672] (4-92)

Radius of gyration: 15.81 Å; chains: 1; bounding box: 43×26×35 Å

Sequence (97 aa):
MLNELDKELERRGHKFVRYADDMVILCKSKRSAERVMGSIIRFFEYKLFLKVNRDKSQTAPISKVKFLGYFFYKTKGEGRLRVHPKSVSKMKAKDIT

pLDDT: mean 71.8, std 12.36, range [38.09, 88.62]